Protein AF-A0A1D6KFY6-F1 (afdb_monomer)

Organism: Zea mays (NCBI:txid4577)

Nearest PDB structures (foldseek):
  6grf-assembly3_C  TM=8.983E-01  e=4.750E-02  Arabidopsis thaliana
  6grf-assembly2_B  TM=9.109E-01  e=6.273E-02  Arabidopsis thaliana
  3a2e-assembly2_B  TM=8.861E-01  e=1.258E-01  Ginkgo biloba
  6gre-assembly1_A  TM=8.565E-01  e=1.258E-01  Arabidopsis thaliana
  5mg3-assembly1_F  TM=2.488E-01  e=8.161E+00  Escherichia coli

Mean predicted aligned error: 5.96 Å

InterPro domains:
  IPR002902 Gnk2-homologous domain [PF01657] (2-50)
  IPR002902 Gnk2-homologous domain [PS51473] (1-54)
  IPR038408 Gnk2-homologous domain superfamily [G3DSA:3.30.430.20] (1-53)

Radius of gyration: 13.19 Å; Cα contacts (8 Å, |Δi|>4): 78; chains: 1; bounding box: 34×30×29 Å

Foldseek 3Di:
DKEKDKDWDPPDDPVLQVVCVVCVVVVVCVVDPPDQWDWDDDPTMTMTMHPDYDDPDDDPVDDPVVVVVD

Solvent-accessible surface area (backbone atoms only — not comparable to full-atom values): 4406 Å² total; per-residue (Å²): 122,75,34,75,52,73,49,59,48,88,92,49,53,72,67,54,29,53,53,35,67,67,46,47,62,66,51,48,49,67,75,44,69,88,62,64,60,50,84,46,81,54,100,32,28,40,42,36,38,22,64,56,83,77,72,91,67,81,71,85,83,68,56,70,76,67,65,73,73,111

pLDDT: mean 88.26, std 14.02, range [41.94, 97.81]

Sequence (70 aa):
MAFGLIMCFVDRNAAQCLDCLSRAPPGIAAACPGSRSVDAAYDACVLRYSVAPIPAAADLDYDPSVTAAI

Structure (mmCIF, N/CA/C/O backbone):
data_AF-A0A1D6KFY6-F1
#
_entry.id   AF-A0A1D6KFY6-F1
#
loop_
_atom_site.group_PDB
_atom_site.id
_atom_site.type_symbol
_atom_site.label_atom_id
_atom_site.label_alt_id
_atom_site.label_comp_id
_atom_site.label_asym_id
_atom_site.label_entity_id
_atom_site.label_seq_id
_atom_site.pdbx_PDB_ins_code
_atom_site.Cartn_x
_atom_site.Cartn_y
_atom_site.Cartn_z
_atom_site.occupancy
_atom_site.B_iso_or_equiv
_atom_site.auth_seq_id
_atom_site.auth_comp_id
_atom_site.auth_asym_id
_atom_site.auth_atom_id
_atom_site.pdbx_PDB_model_num
ATOM 1 N N . MET A 1 1 ? 5.763 9.797 -13.631 1.00 75.25 1 MET A N 1
ATOM 2 C CA . MET A 1 1 ? 5.353 8.379 -13.550 1.00 75.25 1 MET A CA 1
ATOM 3 C C . MET A 1 1 ? 5.425 7.937 -12.1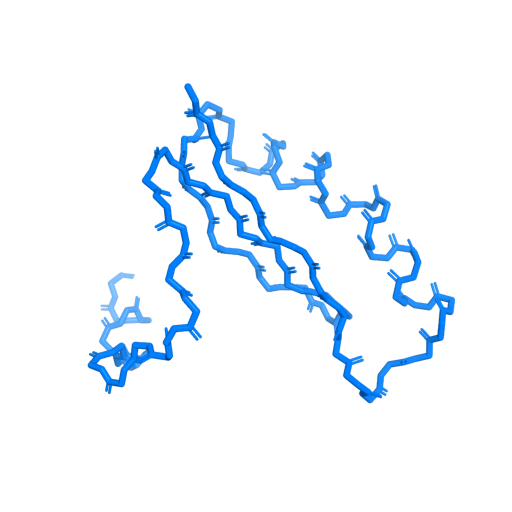04 1.00 75.25 1 MET A C 1
ATOM 5 O O . MET A 1 1 ? 6.308 8.409 -11.394 1.00 75.25 1 MET A O 1
ATOM 9 N N . ALA A 1 2 ? 4.481 7.103 -11.684 1.00 88.00 2 ALA A N 1
ATOM 10 C CA . ALA A 1 2 ? 4.432 6.497 -10.361 1.00 88.00 2 ALA A CA 1
ATOM 11 C C . ALA A 1 2 ? 4.013 5.032 -10.522 1.00 88.00 2 ALA A C 1
ATOM 13 O 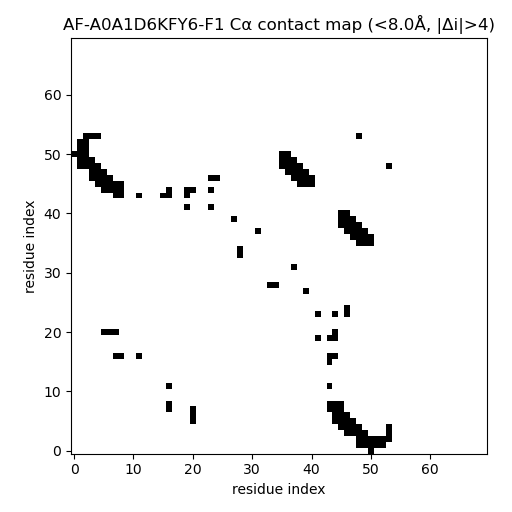O . ALA A 1 2 ? 3.208 4.719 -11.401 1.00 88.00 2 ALA A O 1
ATOM 14 N N . PHE A 1 3 ? 4.574 4.164 -9.691 1.00 94.12 3 PHE A N 1
ATOM 15 C CA . PHE A 1 3 ? 4.256 2.745 -9.603 1.0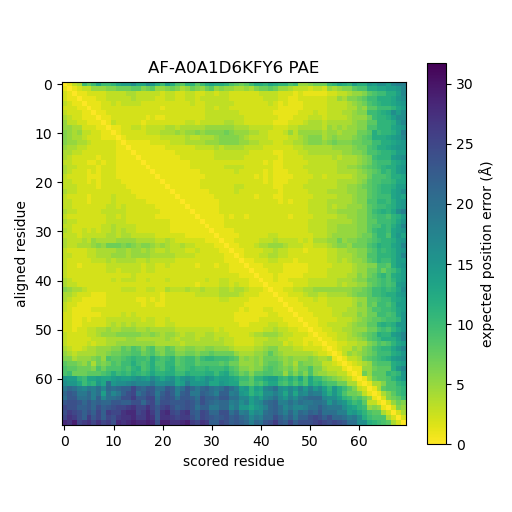0 94.12 3 PHE A CA 1
ATOM 16 C C . PHE A 1 3 ? 3.617 2.489 -8.246 1.00 94.12 3 PHE A C 1
ATOM 18 O O . PHE A 1 3 ? 4.013 3.108 -7.259 1.00 94.12 3 PHE A O 1
ATOM 25 N N . GLY A 1 4 ? 2.624 1.605 -8.200 1.00 93.31 4 GLY A N 1
ATOM 26 C CA . GLY A 1 4 ? 1.908 1.284 -6.974 1.00 93.31 4 GLY A CA 1
ATOM 27 C C . GLY A 1 4 ? 1.543 -0.190 -6.899 1.00 93.31 4 GLY A C 1
ATOM 28 O O . GLY A 1 4 ? 1.218 -0.800 -7.917 1.00 93.31 4 GLY A O 1
ATOM 29 N N . LEU A 1 5 ? 1.584 -0.736 -5.688 1.00 94.25 5 LEU A N 1
ATOM 30 C CA . LEU A 1 5 ? 1.045 -2.043 -5.339 1.00 94.25 5 LEU A CA 1
ATOM 31 C C . LEU A 1 5 ? 0.132 -1.884 -4.125 1.00 94.25 5 LEU A C 1
ATOM 33 O O . LEU A 1 5 ? 0.407 -1.101 -3.213 1.00 94.25 5 LEU A O 1
ATOM 37 N N . ILE A 1 6 ? -0.942 -2.659 -4.100 1.00 95.81 6 ILE A N 1
ATOM 38 C CA . ILE A 1 6 ? -1.760 -2.822 -2.909 1.00 95.81 6 ILE A CA 1
ATOM 39 C C . ILE A 1 6 ? -2.280 -4.253 -2.878 1.00 95.81 6 ILE A C 1
ATOM 41 O O . ILE A 1 6 ? -2.724 -4.779 -3.899 1.00 95.81 6 ILE A O 1
ATOM 45 N N . MET A 1 7 ? -2.173 -4.908 -1.729 1.00 95.06 7 MET A N 1
ATOM 46 C CA . MET A 1 7 ? -2.605 -6.295 -1.572 1.00 95.06 7 MET A CA 1
ATOM 47 C C . MET A 1 7 ? -3.064 -6.556 -0.145 1.00 95.06 7 MET A C 1
ATOM 49 O O . MET A 1 7 ? -2.594 -5.918 0.793 1.00 95.06 7 MET A O 1
ATOM 53 N N . CYS A 1 8 ? -3.979 -7.505 0.011 1.00 97.25 8 CYS A N 1
ATOM 54 C CA . CYS A 1 8 ? -4.457 -7.946 1.314 1.00 97.25 8 CYS A CA 1
ATOM 55 C C . CYS A 1 8 ? -3.686 -9.169 1.799 1.00 97.25 8 CYS A C 1
ATOM 57 O O . CYS A 1 8 ? -3.200 -9.967 0.993 1.00 97.25 8 CYS A O 1
ATOM 59 N N . PHE A 1 9 ? -3.620 -9.340 3.117 1.00 94.62 9 PHE A N 1
ATOM 60 C CA . PHE A 1 9 ? -3.138 -10.592 3.687 1.00 94.62 9 PHE A CA 1
ATOM 61 C C . PHE A 1 9 ? -4.170 -11.708 3.498 1.00 94.62 9 PHE A C 1
ATOM 63 O O . PHE A 1 9 ? -5.378 -11.488 3.592 1.00 94.62 9 PHE A O 1
ATOM 70 N N . VAL A 1 10 ? -3.680 -12.918 3.225 1.00 94.06 10 VAL A N 1
ATOM 71 C CA . VAL A 1 10 ? -4.516 -14.090 2.915 1.00 94.06 10 VAL A CA 1
ATOM 72 C C . VAL A 1 10 ? -5.344 -14.575 4.110 1.00 94.06 10 VAL A C 1
ATOM 74 O O . VAL A 1 10 ? -6.370 -15.224 3.935 1.00 94.06 10 VAL A O 1
ATOM 77 N N . ASP A 1 11 ? -4.920 -14.247 5.327 1.00 95.38 11 ASP A N 1
ATOM 78 C CA . ASP A 1 11 ? -5.573 -14.620 6.582 1.00 95.38 11 ASP A CA 1
ATOM 79 C C . ASP A 1 11 ? -6.688 -13.641 7.000 1.00 95.38 11 ASP A C 1
ATOM 81 O O . ASP A 1 11 ? -7.283 -13.787 8.070 1.00 95.38 11 ASP A O 1
ATOM 85 N N . ARG A 1 12 ? -6.990 -12.633 6.173 1.00 95.88 12 ARG A N 1
ATOM 86 C CA . ARG A 1 12 ? -8.040 -11.637 6.426 1.00 95.88 12 ARG A CA 1
ATOM 87 C C . ARG A 1 12 ? -9.274 -11.920 5.589 1.00 95.88 12 ARG A C 1
ATOM 89 O O . ARG A 1 12 ? -9.197 -12.369 4.449 1.00 95.88 12 ARG A O 1
ATOM 96 N N . ASN A 1 13 ? -10.443 -11.625 6.153 1.00 97.00 13 ASN A N 1
ATOM 97 C CA . ASN A 1 13 ? -11.698 -11.794 5.425 1.00 97.00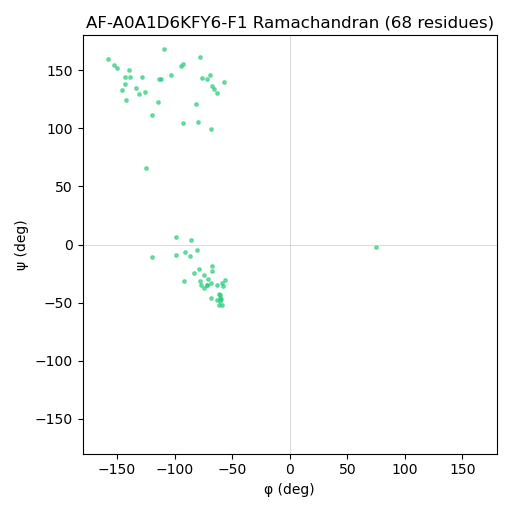 13 ASN A CA 1
ATOM 98 C C . ASN A 1 13 ? -11.933 -10.653 4.418 1.00 97.00 13 ASN A C 1
ATOM 100 O O . ASN A 1 13 ? -11.352 -9.570 4.511 1.00 97.00 13 ASN A O 1
ATOM 104 N N . ALA A 1 14 ? -12.825 -10.897 3.454 1.00 96.56 14 ALA A N 1
ATOM 105 C CA . ALA A 1 14 ? -13.083 -9.976 2.349 1.00 96.56 14 ALA A CA 1
ATOM 106 C C . ALA A 1 14 ? -13.530 -8.577 2.808 1.00 96.56 14 ALA A C 1
ATOM 108 O O . ALA A 1 14 ? -13.137 -7.585 2.201 1.00 96.56 14 ALA A O 1
ATOM 109 N N . ALA A 1 15 ? -14.308 -8.483 3.893 1.00 97.69 15 ALA A N 1
ATOM 110 C CA . ALA 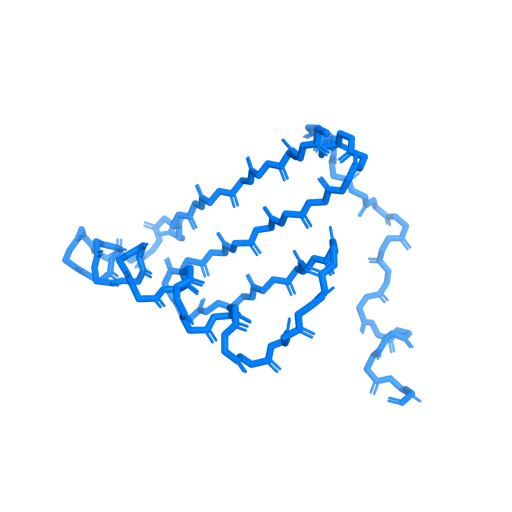A 1 15 ? -14.776 -7.202 4.419 1.00 97.69 15 ALA A CA 1
ATOM 111 C C . ALA A 1 15 ? -13.626 -6.373 5.012 1.00 97.69 15 ALA A C 1
ATOM 113 O O . ALA A 1 15 ? -13.499 -5.193 4.694 1.00 97.69 15 ALA A O 1
ATOM 114 N N . GLN A 1 16 ? -12.758 -6.997 5.816 1.00 97.62 16 GLN A N 1
ATOM 115 C CA . GLN A 1 16 ? -11.556 -6.351 6.359 1.00 97.62 16 GLN A CA 1
ATOM 116 C C . GLN A 1 16 ? -10.609 -5.890 5.252 1.00 97.62 16 GLN A C 1
ATOM 118 O O . GLN A 1 16 ? -10.092 -4.777 5.298 1.00 97.62 16 GLN A O 1
ATOM 123 N N . CYS A 1 17 ? -10.404 -6.740 4.244 1.00 97.56 17 CYS A N 1
ATOM 124 C CA . CYS A 1 17 ? -9.596 -6.401 3.081 1.00 97.56 17 CYS A CA 1
ATOM 125 C C . CYS A 1 17 ? -10.171 -5.174 2.361 1.00 97.56 17 CYS A C 1
ATOM 127 O O . CYS A 1 17 ? -9.462 -4.189 2.176 1.00 97.56 17 CYS A O 1
ATOM 129 N N . LEU A 1 18 ? -11.463 -5.187 2.020 1.00 97.19 18 LEU A N 1
ATOM 130 C CA . LEU A 1 18 ? -12.097 -4.087 1.293 1.00 97.19 18 LEU A CA 1
ATOM 131 C C . LEU A 1 18 ? -12.054 -2.764 2.074 1.00 97.19 18 LEU A C 1
ATOM 133 O O . LEU A 1 18 ? -11.739 -1.724 1.493 1.00 97.19 18 LEU A O 1
ATOM 137 N N . ASP A 1 19 ? -12.322 -2.803 3.383 1.00 97.81 19 ASP A N 1
ATOM 138 C CA . ASP A 1 19 ? -12.220 -1.618 4.240 1.00 97.81 19 ASP A CA 1
ATOM 139 C C . ASP A 1 19 ? -10.783 -1.067 4.240 1.00 97.81 19 ASP A C 1
ATOM 141 O O . ASP A 1 19 ? -10.584 0.120 3.968 1.00 97.81 19 ASP A O 1
ATOM 145 N N . CYS A 1 20 ? -9.777 -1.934 4.398 1.00 97.50 20 CYS A N 1
ATOM 146 C CA . CYS A 1 20 ? -8.366 -1.544 4.358 1.00 97.50 20 CYS A CA 1
ATOM 147 C C . CYS A 1 20 ? -7.965 -0.926 3.015 1.00 97.50 20 CYS A C 1
ATOM 149 O O . CYS A 1 20 ? -7.398 0.165 2.990 1.00 97.50 20 CYS A O 1
ATOM 151 N N . LEU A 1 21 ? -8.318 -1.564 1.895 1.00 96.94 21 LEU A N 1
ATOM 152 C CA . LEU A 1 21 ? -8.017 -1.057 0.552 1.00 96.94 21 LEU A CA 1
ATOM 153 C C . LEU A 1 21 ? -8.629 0.330 0.305 1.00 96.94 21 LEU A C 1
ATOM 155 O O . LEU A 1 21 ? -8.035 1.142 -0.401 1.00 96.94 21 LEU A O 1
ATOM 159 N N . SER A 1 22 ? -9.797 0.614 0.892 1.00 97.50 22 SER A N 1
ATOM 160 C CA . SER A 1 22 ? -10.464 1.914 0.751 1.00 97.50 22 SER A CA 1
ATOM 161 C C . SER A 1 22 ? -9.831 3.016 1.610 1.00 97.50 22 SER A C 1
ATOM 163 O O . SER A 1 22 ? -9.764 4.171 1.184 1.00 97.50 22 SER A O 1
ATOM 165 N N . ARG A 1 23 ? -9.342 2.672 2.809 1.00 97.19 23 ARG A N 1
ATOM 166 C CA . ARG A 1 23 ? -8.812 3.636 3.789 1.00 97.19 23 ARG A CA 1
ATOM 167 C C . ARG A 1 23 ? -7.311 3.865 3.673 1.00 97.19 23 ARG A C 1
ATOM 169 O O . ARG A 1 23 ? -6.853 4.970 3.960 1.00 97.19 23 ARG A O 1
ATOM 176 N N . ALA A 1 24 ? -6.551 2.852 3.262 1.00 96.81 24 ALA A N 1
ATOM 177 C CA . ALA A 1 24 ? -5.094 2.915 3.219 1.00 96.81 24 ALA A CA 1
ATOM 178 C C . ALA A 1 24 ? -4.567 4.038 2.302 1.00 96.81 24 ALA A C 1
ATOM 180 O O . ALA A 1 24 ? -3.737 4.812 2.775 1.00 96.81 24 ALA A O 1
ATOM 181 N N . PRO A 1 25 ? -5.053 4.227 1.054 1.00 95.12 25 PRO A N 1
ATOM 182 C CA . PRO A 1 25 ? -4.532 5.280 0.179 1.00 95.12 25 PRO A CA 1
ATOM 183 C C . PRO A 1 25 ? -4.709 6.713 0.718 1.00 95.12 25 PRO A C 1
ATOM 185 O O . PRO A 1 25 ? -3.714 7.438 0.789 1.00 95.12 25 PRO A O 1
ATOM 188 N N . PRO A 1 26 ? -5.913 7.165 1.133 1.00 95.88 26 PRO A N 1
ATOM 189 C CA . PRO A 1 26 ? -6.046 8.500 1.714 1.00 95.88 26 PRO A CA 1
ATOM 190 C C . PRO A 1 26 ? -5.361 8.608 3.083 1.00 95.88 26 PRO A C 1
ATOM 192 O O . PRO A 1 26 ? -4.813 9.662 3.402 1.00 95.88 26 PRO A O 1
ATOM 195 N N . GLY A 1 27 ? -5.343 7.529 3.875 1.00 95.75 27 GLY A N 1
ATOM 196 C CA . GLY A 1 27 ? -4.686 7.505 5.182 1.00 95.75 27 GLY A CA 1
ATOM 197 C C . GLY A 1 27 ? -3.177 7.722 5.086 1.00 95.75 27 GLY A C 1
ATOM 198 O O . GLY A 1 27 ? -2.630 8.571 5.790 1.00 95.75 27 GLY A O 1
ATOM 199 N N . ILE A 1 28 ? -2.504 7.012 4.178 1.00 95.62 28 ILE A N 1
ATOM 200 C CA . ILE A 1 28 ? -1.054 7.137 4.021 1.00 95.62 28 ILE A CA 1
ATOM 201 C C . ILE A 1 28 ? -0.651 8.464 3.374 1.00 95.62 28 ILE A C 1
ATOM 203 O O . ILE A 1 28 ? 0.355 9.054 3.761 1.00 95.62 28 ILE A O 1
ATOM 207 N N . ALA A 1 29 ? -1.462 8.982 2.446 1.00 93.94 29 ALA A N 1
ATOM 208 C CA . ALA A 1 29 ? -1.229 10.295 1.848 1.00 93.94 29 ALA A CA 1
ATOM 209 C C . ALA A 1 29 ? -1.310 11.422 2.893 1.00 93.94 29 ALA A C 1
ATOM 211 O O . ALA A 1 29 ? -0.560 12.394 2.806 1.00 93.94 29 ALA A O 1
ATOM 212 N N . ALA A 1 30 ? -2.189 11.279 3.892 1.00 95.88 30 ALA A N 1
ATOM 213 C CA . ALA A 1 30 ? -2.283 12.204 5.017 1.00 95.88 30 ALA A CA 1
ATOM 214 C C . ALA A 1 30 ? -1.129 12.035 6.022 1.00 95.88 30 ALA A C 1
ATOM 216 O O . ALA A 1 30 ? -0.644 13.029 6.556 1.00 95.88 30 ALA A O 1
ATOM 217 N N . ALA A 1 31 ? -0.678 10.801 6.270 1.00 95.44 31 ALA A N 1
ATOM 218 C CA . ALA A 1 31 ? 0.427 10.520 7.189 1.00 95.44 31 ALA A CA 1
ATOM 219 C C . ALA A 1 31 ? 1.799 10.945 6.630 1.00 95.44 31 ALA A C 1
ATOM 221 O O . ALA A 1 31 ? 2.658 11.406 7.380 1.00 95.44 31 ALA A O 1
ATOM 222 N N . CYS A 1 32 ? 2.003 10.819 5.316 1.00 94.62 32 CYS A N 1
ATOM 223 C CA . CYS A 1 32 ? 3.259 11.133 4.632 1.00 94.62 32 CYS A CA 1
ATOM 224 C C . CYS A 1 32 ? 3.042 12.152 3.493 1.00 94.62 32 CYS A C 1
ATOM 226 O O . CYS A 1 32 ? 3.235 11.821 2.315 1.00 94.62 32 CYS A O 1
ATOM 228 N N . PRO A 1 33 ? 2.647 13.401 3.803 1.00 94.69 33 PRO A N 1
ATOM 229 C CA . PRO A 1 33 ? 2.301 14.390 2.789 1.00 94.69 33 PRO A CA 1
ATOM 230 C C . PRO A 1 33 ? 3.504 14.728 1.901 1.00 94.69 33 PRO A C 1
ATOM 232 O O . PRO A 1 33 ? 4.599 15.017 2.378 1.00 94.69 33 PRO A O 1
ATOM 235 N N . GLY A 1 34 ? 3.301 14.693 0.582 1.00 91.88 34 GLY A N 1
ATOM 236 C CA . GLY A 1 34 ? 4.342 14.995 -0.407 1.00 91.88 34 GLY A CA 1
ATOM 237 C C . GLY A 1 34 ? 5.390 13.895 -0.601 1.00 91.88 34 GLY A C 1
ATOM 238 O O . GLY A 1 34 ? 6.254 14.040 -1.471 1.00 91.88 34 GLY A O 1
ATOM 239 N N . SER A 1 35 ? 5.312 12.785 0.146 1.00 93.81 35 SER A N 1
ATOM 240 C CA . SER A 1 35 ? 6.212 11.658 -0.080 1.00 93.81 35 SER A CA 1
ATOM 241 C C . SER A 1 35 ? 5.954 11.036 -1.447 1.00 93.81 35 SER A C 1
ATOM 243 O O . SER A 1 35 ? 4.812 10.781 -1.833 1.00 93.81 35 SER A O 1
ATOM 245 N N . ARG A 1 36 ? 7.040 10.777 -2.177 1.00 93.06 36 ARG A N 1
ATOM 246 C CA . ARG A 1 36 ? 7.028 10.173 -3.516 1.00 93.06 36 ARG A CA 1
ATOM 247 C C . ARG A 1 36 ? 7.311 8.669 -3.497 1.00 93.06 36 ARG A C 1
ATOM 249 O O . ARG A 1 36 ? 7.160 8.029 -4.537 1.00 93.06 36 ARG A O 1
ATOM 256 N N . SER A 1 37 ? 7.701 8.142 -2.337 1.00 93.12 37 SER A N 1
ATOM 257 C CA . SER A 1 37 ? 7.920 6.721 -2.097 1.00 93.12 37 SER A CA 1
ATOM 258 C C . SER A 1 37 ? 7.445 6.363 -0.695 1.00 93.12 37 SER A C 1
ATOM 260 O O . SER A 1 37 ? 7.882 6.993 0.268 1.00 93.12 37 SER A O 1
ATOM 262 N N . VAL A 1 38 ? 6.553 5.386 -0.572 1.00 94.25 38 VAL A N 1
ATOM 263 C CA . VAL A 1 38 ? 6.052 4.917 0.721 1.00 94.25 38 VAL A CA 1
ATOM 264 C C . VAL A 1 38 ? 5.845 3.416 0.693 1.00 94.25 38 VAL A C 1
ATOM 266 O O . VAL A 1 38 ? 5.270 2.889 -0.257 1.00 94.25 38 VAL A O 1
ATOM 269 N N . ASP A 1 39 ? 6.243 2.786 1.795 1.00 92.75 39 ASP A N 1
ATOM 270 C CA . ASP A 1 39 ? 6.001 1.390 2.111 1.00 92.75 39 ASP A CA 1
ATOM 271 C C . ASP A 1 39 ? 5.183 1.352 3.410 1.00 92.75 39 ASP A C 1
ATOM 273 O O . ASP A 1 39 ? 5.668 1.752 4.466 1.00 92.75 39 ASP A O 1
ATOM 277 N N . ALA A 1 40 ? 3.917 0.939 3.329 1.00 93.38 40 ALA A N 1
ATOM 278 C CA . ALA A 1 40 ? 2.989 0.942 4.455 1.00 93.38 40 ALA A CA 1
ATOM 279 C C . ALA A 1 40 ? 2.376 -0.443 4.663 1.00 93.38 40 ALA A C 1
ATOM 281 O O . ALA A 1 40 ? 1.855 -1.058 3.730 1.00 93.38 40 ALA A O 1
ATOM 282 N N . ALA A 1 41 ? 2.397 -0.906 5.910 1.00 92.56 41 ALA A N 1
ATOM 283 C CA . ALA A 1 41 ? 1.720 -2.118 6.341 1.00 92.56 41 ALA A CA 1
ATOM 284 C C . ALA A 1 41 ? 0.608 -1.759 7.331 1.00 92.56 41 ALA A C 1
ATOM 286 O O . ALA A 1 41 ? 0.857 -1.136 8.361 1.00 92.56 41 ALA A O 1
ATOM 287 N N . TYR A 1 42 ? -0.615 -2.156 6.998 1.00 93.31 42 TYR A N 1
ATOM 288 C CA . TYR A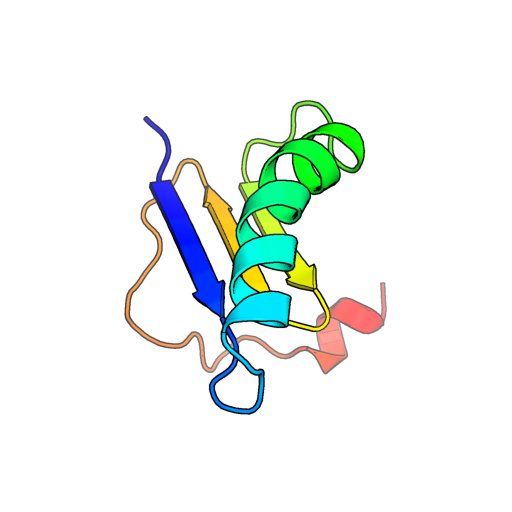 1 42 ? -1.786 -2.098 7.866 1.00 93.31 42 TYR A CA 1
ATOM 289 C C . TYR A 1 42 ? -2.181 -3.514 8.281 1.00 93.31 42 TYR A C 1
ATOM 291 O O . TYR A 1 42 ? -1.747 -4.491 7.676 1.00 93.31 42 TYR A O 1
ATOM 299 N N . ASP A 1 43 ? -3.082 -3.635 9.255 1.00 91.75 43 ASP A N 1
ATOM 300 C CA . ASP A 1 43 ? -3.500 -4.936 9.792 1.00 91.75 43 ASP A CA 1
ATOM 301 C C . ASP A 1 43 ? -4.039 -5.906 8.736 1.00 91.75 43 ASP A C 1
ATOM 303 O O . ASP A 1 43 ? -3.922 -7.122 8.907 1.00 91.75 43 ASP A O 1
ATOM 307 N N . ALA A 1 44 ? -4.658 -5.387 7.668 1.00 96.38 44 ALA A N 1
ATOM 308 C CA . ALA A 1 44 ? -5.296 -6.204 6.641 1.00 96.38 44 ALA A CA 1
ATOM 309 C C . ALA A 1 44 ? -4.744 -6.045 5.221 1.00 96.38 44 ALA A C 1
ATOM 311 O O . ALA A 1 44 ? -5.085 -6.851 4.352 1.00 96.38 44 ALA A O 1
ATOM 312 N N . CYS A 1 45 ? -3.896 -5.051 4.972 1.00 97.00 45 CYS A N 1
ATOM 313 C CA . CYS A 1 45 ? -3.344 -4.799 3.651 1.00 97.00 45 CYS A CA 1
ATOM 314 C C . CYS A 1 45 ? -1.982 -4.115 3.725 1.00 97.00 45 CYS A C 1
ATOM 316 O O . CYS A 1 45 ? -1.672 -3.405 4.679 1.00 97.00 45 CYS A O 1
ATOM 318 N N . VAL A 1 46 ? -1.183 -4.304 2.683 1.00 95.12 46 VAL A N 1
ATOM 319 C CA . VAL A 1 46 ? 0.042 -3.540 2.451 1.00 95.12 46 VAL A CA 1
ATOM 320 C C . VAL A 1 46 ? -0.150 -2.662 1.228 1.00 95.12 46 VAL A C 1
ATOM 322 O O . VAL A 1 46 ? -0.802 -3.059 0.258 1.00 95.12 46 VAL A O 1
ATOM 325 N N . LEU A 1 47 ? 0.410 -1.463 1.287 1.00 95.50 47 LEU A N 1
ATOM 326 C CA . LEU A 1 47 ? 0.368 -0.470 0.228 1.00 95.50 47 LEU A CA 1
ATOM 327 C C . LEU A 1 47 ? 1.783 0.038 -0.000 1.00 95.50 47 LEU A C 1
ATOM 329 O O . LEU A 1 47 ? 2.471 0.436 0.937 1.00 95.50 47 LEU A O 1
ATOM 333 N N . ARG A 1 48 ? 2.203 0.042 -1.261 1.00 94.94 48 ARG A N 1
ATOM 334 C CA . ARG A 1 48 ? 3.507 0.549 -1.668 1.00 94.94 48 ARG A CA 1
ATOM 335 C C . ARG A 1 48 ? 3.349 1.453 -2.873 1.00 94.94 48 ARG A C 1
ATOM 337 O O . ARG A 1 48 ? 2.659 1.075 -3.818 1.00 94.94 48 ARG A O 1
ATOM 344 N N . TYR A 1 49 ? 3.997 2.606 -2.881 1.00 94.75 49 TYR A N 1
ATOM 345 C CA . TYR A 1 49 ? 4.137 3.397 -4.09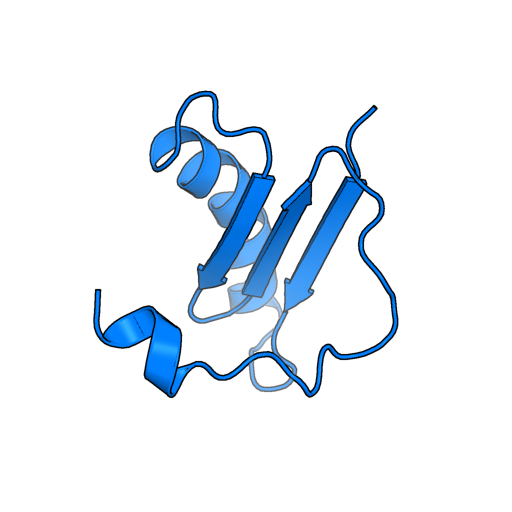9 1.00 94.75 49 TYR A CA 1
ATOM 346 C C . TYR A 1 49 ? 5.526 4.000 -4.200 1.00 94.75 49 TYR A C 1
ATOM 348 O O . TYR A 1 49 ? 6.154 4.294 -3.189 1.00 94.75 49 TYR A O 1
ATOM 356 N N . SER A 1 50 ? 6.001 4.199 -5.424 1.00 93.81 50 SER A N 1
ATOM 357 C CA . SER A 1 50 ? 7.325 4.756 -5.685 1.00 93.81 50 SER A CA 1
ATOM 358 C C . SER A 1 50 ? 7.418 5.375 -7.073 1.00 93.81 50 SER A C 1
ATOM 360 O O . SER A 1 50 ? 6.652 5.078 -7.991 1.00 93.81 50 SER A O 1
ATOM 362 N N . VAL A 1 51 ? 8.405 6.250 -7.249 1.00 94.25 51 VAL A N 1
ATOM 363 C CA . VAL A 1 51 ? 8.754 6.812 -8.566 1.00 94.25 51 VAL A CA 1
ATOM 364 C C . VAL A 1 51 ? 9.491 5.812 -9.455 1.00 94.25 51 VAL A C 1
ATOM 366 O O . VAL A 1 51 ? 9.418 5.915 -10.678 1.00 94.25 51 VAL A O 1
ATOM 369 N N . ALA A 1 52 ? 10.187 4.855 -8.841 1.00 91.81 52 ALA A N 1
ATOM 370 C CA . ALA A 1 52 ? 10.844 3.739 -9.508 1.00 91.81 52 ALA A CA 1
ATOM 371 C C . ALA A 1 52 ? 9.907 2.518 -9.569 1.00 91.81 52 ALA A C 1
ATOM 373 O O . ALA A 1 52 ? 9.013 2.415 -8.723 1.00 91.81 52 ALA A O 1
ATOM 374 N N . PRO A 1 53 ? 10.088 1.602 -10.537 1.00 92.00 53 PRO A N 1
ATOM 375 C CA . PRO A 1 53 ? 9.315 0.367 -10.608 1.00 92.00 53 PRO A CA 1
ATOM 376 C C . PRO A 1 53 ? 9.437 -0.459 -9.330 1.00 92.00 53 PRO A C 1
ATOM 378 O O . PRO A 1 53 ? 10.524 -0.589 -8.770 1.00 92.00 53 PRO A O 1
ATOM 381 N N . ILE A 1 54 ? 8.325 -1.050 -8.903 1.00 89.94 54 ILE A N 1
ATOM 382 C CA . ILE A 1 54 ? 8.312 -1.999 -7.792 1.00 89.94 54 ILE A CA 1
ATOM 383 C C . ILE A 1 54 ? 8.745 -3.367 -8.350 1.00 89.94 54 ILE A C 1
ATOM 385 O O . ILE A 1 54 ? 8.087 -3.868 -9.269 1.00 89.94 54 ILE A O 1
ATOM 389 N N . PRO A 1 55 ? 9.833 -3.974 -7.841 1.00 88.19 55 PRO A N 1
ATOM 390 C CA . PRO A 1 55 ? 10.278 -5.284 -8.296 1.00 88.19 55 PRO A CA 1
ATOM 391 C C . PRO A 1 55 ? 9.300 -6.381 -7.861 1.00 88.19 55 PRO A C 1
ATOM 393 O O . PRO A 1 55 ? 8.723 -6.330 -6.779 1.00 88.19 55 PRO A O 1
ATOM 396 N N . ALA A 1 56 ? 9.141 -7.403 -8.703 1.00 85.31 56 ALA A N 1
ATOM 397 C CA . ALA A 1 56 ? 8.388 -8.608 -8.349 1.00 85.31 56 ALA A CA 1
ATOM 398 C C . ALA A 1 56 ? 9.196 -9.570 -7.458 1.00 85.31 56 ALA A C 1
ATOM 400 O O . ALA A 1 56 ? 8.622 -10.430 -6.795 1.00 85.31 56 ALA A O 1
ATOM 401 N N . ALA A 1 57 ? 10.526 -9.450 -7.470 1.00 86.12 57 ALA A N 1
ATOM 402 C CA . ALA A 1 57 ? 11.407 -10.236 -6.621 1.00 86.12 57 ALA A CA 1
ATOM 403 C C . ALA A 1 57 ? 11.385 -9.701 -5.185 1.00 86.12 57 ALA A C 1
ATOM 405 O O . ALA A 1 57 ? 11.333 -8.489 -4.968 1.00 86.12 57 ALA A O 1
ATOM 406 N N . ALA A 1 58 ? 11.453 -10.616 -4.219 1.00 80.50 58 ALA A N 1
ATOM 407 C CA . ALA A 1 58 ? 11.669 -10.252 -2.829 1.00 80.50 58 ALA A CA 1
ATOM 408 C C . ALA A 1 58 ? 13.085 -9.693 -2.658 1.00 80.50 58 ALA A C 1
ATOM 410 O O . ALA A 1 58 ? 14.045 -10.252 -3.189 1.00 80.50 58 ALA A O 1
ATOM 411 N N . ASP A 1 59 ? 13.193 -8.607 -1.901 1.00 79.44 59 ASP A N 1
ATOM 412 C CA . ASP A 1 59 ? 14.474 -8.112 -1.424 1.00 79.44 59 ASP A CA 1
ATOM 413 C C . ASP A 1 59 ? 14.885 -8.952 -0.209 1.00 79.44 59 ASP A C 1
ATOM 415 O O . ASP A 1 59 ? 14.277 -8.851 0.856 1.00 79.44 59 ASP A O 1
ATOM 419 N N . LEU A 1 60 ? 15.849 -9.852 -0.404 1.00 81.56 60 LEU A N 1
ATOM 420 C CA . LEU A 1 60 ? 16.358 -10.739 0.647 1.00 81.56 60 LEU A CA 1
ATOM 421 C C . LEU A 1 60 ? 17.474 -10.085 1.469 1.00 81.56 60 LEU A C 1
ATOM 423 O O . LEU A 1 60 ? 17.855 -10.628 2.503 1.00 81.56 60 LEU A O 1
ATOM 427 N N . ASP A 1 61 ? 17.967 -8.930 1.017 1.00 81.31 61 ASP A N 1
ATOM 428 C CA . ASP A 1 61 ? 18.952 -8.119 1.727 1.00 81.31 61 ASP A CA 1
ATOM 429 C C . ASP A 1 61 ? 18.268 -7.082 2.641 1.00 81.31 61 ASP A C 1
ATOM 431 O O . ASP A 1 61 ? 18.928 -6.398 3.428 1.00 81.31 61 ASP A O 1
ATOM 435 N N . TYR A 1 62 ? 16.933 -6.977 2.570 1.00 70.44 62 TYR A N 1
ATOM 436 C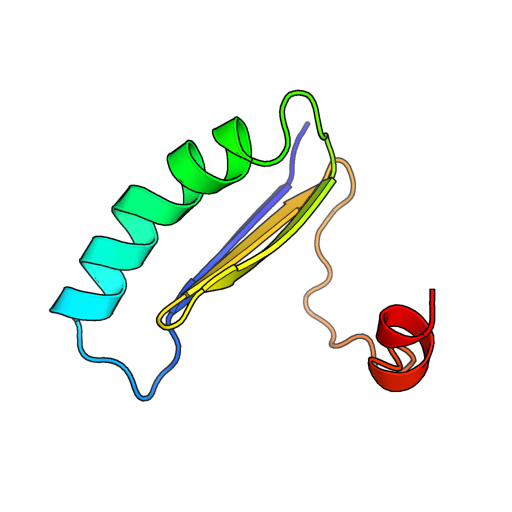 CA . TYR A 1 62 ? 16.131 -6.172 3.482 1.00 70.44 62 TYR A CA 1
ATOM 437 C C . TYR A 1 62 ? 16.143 -6.784 4.887 1.00 70.44 62 TYR A C 1
ATOM 439 O O . TYR A 1 62 ? 15.398 -7.715 5.196 1.00 70.44 62 TYR A O 1
ATOM 447 N N . ASP A 1 63 ? 16.988 -6.226 5.751 1.00 63.03 63 ASP A N 1
ATOM 448 C CA . ASP A 1 63 ? 17.046 -6.559 7.168 1.00 63.03 63 ASP A CA 1
ATOM 449 C C . ASP A 1 63 ? 16.139 -5.602 7.983 1.00 63.03 63 ASP A C 1
ATOM 451 O O . ASP A 1 63 ? 16.495 -4.434 8.198 1.00 63.03 63 ASP A O 1
ATOM 455 N N . PRO A 1 64 ? 14.953 -6.054 8.451 1.00 59.94 64 PRO A N 1
ATOM 456 C CA . PRO A 1 64 ? 14.049 -5.222 9.251 1.00 59.94 64 PRO A CA 1
ATOM 457 C C . PRO A 1 64 ? 14.618 -4.889 10.642 1.00 59.94 64 PRO A C 1
ATOM 459 O O . PRO A 1 64 ? 14.172 -3.935 11.282 1.00 59.94 64 PRO A O 1
ATOM 462 N N . SER A 1 65 ? 15.612 -5.646 11.118 1.00 57.97 65 SER A N 1
ATOM 463 C CA . SER A 1 65 ? 16.313 -5.401 12.385 1.00 57.97 65 SER A CA 1
ATOM 464 C C . SER A 1 65 ? 17.226 -4.170 12.324 1.00 57.97 65 SER A C 1
ATOM 466 O O . SER A 1 65 ? 17.399 -3.500 13.340 1.00 57.97 65 SER A O 1
ATOM 468 N N . VAL A 1 66 ? 17.772 -3.829 11.152 1.00 54.78 66 VAL A N 1
ATOM 469 C CA . VAL A 1 66 ? 18.614 -2.636 10.951 1.00 54.78 66 VAL A CA 1
ATOM 470 C C . VAL A 1 66 ? 17.776 -1.354 10.847 1.00 54.78 66 VAL A C 1
ATOM 472 O O . VAL A 1 66 ? 18.221 -0.296 11.288 1.00 54.78 66 VAL A O 1
ATOM 475 N N . THR A 1 67 ? 16.550 -1.419 10.314 1.00 54.59 67 THR A N 1
ATOM 476 C CA . THR A 1 67 ? 15.691 -0.230 10.112 1.00 54.59 67 THR A CA 1
ATOM 477 C C . THR A 1 67 ? 14.907 0.199 11.354 1.00 54.59 67 THR A C 1
ATOM 479 O O . THR A 1 67 ? 14.571 1.372 11.468 1.00 54.59 67 THR A O 1
ATOM 482 N N . ALA A 1 68 ? 14.642 -0.706 12.303 1.00 47.91 68 ALA A N 1
ATOM 483 C CA . ALA A 1 68 ? 13.988 -0.374 13.576 1.00 47.91 68 ALA A CA 1
ATOM 484 C C . ALA A 1 68 ? 14.940 0.237 14.630 1.00 47.91 68 ALA A C 1
ATOM 486 O O . ALA A 1 68 ? 14.498 0.606 15.716 1.00 47.91 68 ALA A O 1
ATOM 487 N N . ALA A 1 69 ? 16.243 0.305 14.332 1.00 41.94 69 ALA A N 1
ATOM 488 C CA . ALA A 1 69 ? 17.291 0.775 15.241 1.00 41.94 69 ALA A CA 1
ATOM 489 C C . ALA A 1 69 ? 17.715 2.243 15.019 1.00 41.94 69 ALA A C 1
ATOM 491 O O . ALA A 1 69 ? 18.680 2.689 15.646 1.00 41.94 69 ALA A O 1
ATOM 492 N N . ILE A 1 70 ? 17.023 2.983 14.144 1.00 42.28 70 ILE A N 1
ATOM 493 C CA . ILE A 1 70 ? 17.250 4.415 13.879 1.00 42.28 70 ILE A CA 1
ATOM 494 C C . ILE A 1 70 ? 16.079 5.284 14.330 1.00 42.28 70 ILE A C 1
ATOM 496 O O . ILE A 1 70 ? 14.917 4.851 14.171 1.00 42.28 70 ILE A O 1
#

Secondar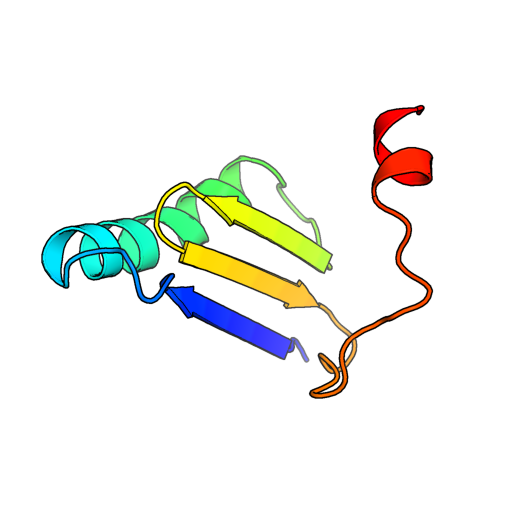y structure (DSSP, 8-state):
--EEEEEE-TTS-HHHHHHHHHHHHHHHHHHSTT-S-EEEE-SSEEEEEESSPPPSS--SS--HHHHTT-